Protein 3HRN (pdb70)

Solvent-accessible surface area: 6073 Å² total; per-residue (Å²): 130,117,56,146,108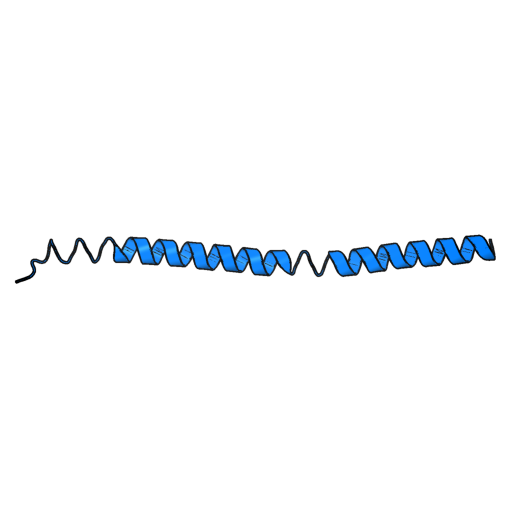,106,114,59,72,96,59,94,126,73,81,142,107,125,149,57,101,38,60,103,74,74,142,92,70,54,63,94,90,111,70,100,93,107,71,143,15,73,96,142,150,159,86,83,96,27,156,117,106,95,39,97,50,91,96,141,153,132,104

Radius of gyration: 27.37 Å; Cα contacts (8 Å, |Δi|>4): 2; chains: 1; bounding box: 18×12×90 Å

Foldseek 3Di:
DADVVNVVVVVVVVVVVVVVVVVVVVVVVVVVVVVVVVVVVVVVVCVVVVVVVVVVVVVVPPD

InterPro domains:
  IPR002048 EF-hand domain [PS50222] (750-785)
  IPR003915 Polycystic kidney disease type 2 protein [PR01433] (237-258)
  IPR003915 Polycystic kidney disease type 2 protein [PR01433] (308-327)
  IPR003915 Polycystic kidney disease type 2 protein [PR01433] (421-443)
  IPR003915 Polycystic kidney disease type 2 protein [PR01433] (476-498)
  IPR003915 Polycystic kidney disease type 2 protein [PR01433] (507-527)
  IPR003915 Polycystic kidney disease type 2 protein [PR01433] (552-577)
  IPR003915 Polycystic kidney disease type 2 protein [PR01433] (599-620)
  IPR003915 Polycystic kidney disease type 2 protein [PR01433] (660-681)
  IPR003915 Polycystic kidney disease type 2 protein [PR01433] (700-719)
  IPR003915 Polycystic kidney disease type 2 protein [PR01433] (845-863)
  IPR011992 EF-hand domain pair [SSF47473] (642-778)
  IPR013122 Polycystin cation channel, PKD1/PKD2 [PF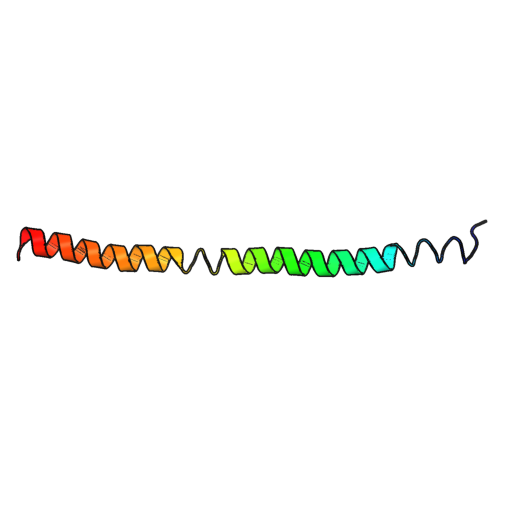08016] (464-687)
  IPR027359 Voltage-dependent channel domain superfamily [G3DSA:1.20.120.350] (435-584)
  IPR046791 Polycystin domain [PF20519] (269-463)
  IPR051223 Polycystin [PTHR10877] (206-785)

Structure (mmCIF, N/CA/C/O backbone):
data_3HRN
#
_entry.id   3HRN
#
_cell.length_a   43.642
_cell.length_b   43.642
_cell.length_c   200.351
_cell.angle_alpha   90.000
_cell.angle_beta   90.000
_cell.angle_gamma   120.000
#
_symmetry.space_group_name_H-M   'H 3 2'
#
loop_
_entity.id
_entity.type
_entity.pdbx_description
1 polymer 'Transient receptor potential (TRP) channel subfamily P member 2 (TRPP2)'
2 water water
#
loop_
_atom_site.group_PDB
_atom_site.id
_atom_site.type_symbol
_atom_site.label_atom_id
_atom_site.label_alt_id
_atom_site.label_comp_id
_atom_site.label_asym_id
_atom_site.label_entity_id
_atom_site.label_seq_id
_atom_site.pdbx_PDB_ins_code
_atom_site.Cartn_x
_atom_site.Cartn_y
_atom_site.Cartn_z
_atom_site.occupancy
_atom_site.B_iso_or_equiv
_atom_site.auth_seq_id
_atom_site.auth_comp_id
_atom_site.auth_asym_id
_atom_site.auth_atom_id
_atom_site.pdbx_PDB_model_num
ATOM 1 N N . GLY A 1 2 ? -2.578 29.437 11.661 1.00 42.39 833 GLY A N 1
ATOM 2 C CA . GLY A 1 2 ? -3.398 28.229 11.927 1.00 41.12 833 GLY A CA 1
ATOM 3 C C . GLY A 1 2 ? -4.022 27.619 10.673 1.00 41.77 833 GLY A C 1
ATOM 4 O O . GLY A 1 2 ? -5.168 27.956 10.312 1.00 37.28 833 GLY A O 1
ATOM 5 N N . VAL A 1 3 ? -3.267 26.742 10.003 1.00 26.59 834 VAL A N 1
ATOM 6 C CA . VAL A 1 3 ? -3.764 26.065 8.814 1.00 21.72 834 VAL A CA 1
ATOM 7 C C . VAL A 1 3 ? -3.835 24.568 9.084 1.00 18.51 834 VAL A C 1
ATOM 8 O O . VAL A 1 3 ? -2.852 23.952 9.494 1.00 27.27 834 VAL A O 1
ATOM 12 N N . SER A 1 4 ? -4.997 23.983 8.847 1.00 16.55 835 SER A N 1
ATOM 13 C CA . SER A 1 4 ? -5.210 22.561 9.094 1.00 20.32 835 SER A CA 1
ATOM 14 C C . SER A 1 4 ? -4.718 21.662 7.957 1.00 24.00 835 SER A C 1
ATOM 15 O O . SER A 1 4 ? -4.619 22.108 6.816 1.00 15.46 835 SER A O 1
ATOM 18 N N . TYR A 1 5 ? -4.426 20.392 8.244 1.00 23.06 836 TYR A N 1
ATOM 19 C CA . TYR A 1 5 ? -3.978 19.502 7.162 1.00 26.81 836 TYR A CA 1
ATOM 20 C C . TYR A 1 5 ? -5.013 19.397 6.056 1.00 24.68 836 TYR A C 1
ATOM 21 O O . TYR A 1 5 ? -4.673 19.403 4.873 1.00 25.77 836 TYR A O 1
ATOM 30 N N A GLU A 1 6 ? -6.274 19.289 6.441 0.50 23.62 837 GLU A N 1
ATOM 31 N N B GLU A 1 6 ? -6.293 19.285 6.422 0.50 22.89 837 GLU A N 1
ATOM 32 C CA A GLU A 1 6 ? -7.326 19.193 5.456 0.50 19.33 837 GLU A CA 1
ATOM 33 C CA B GLU A 1 6 ? -7.346 19.215 5.400 0.50 17.71 837 GLU A CA 1
ATOM 34 C C A GLU A 1 6 ? -7.364 20.430 4.544 0.50 13.66 837 GLU A C 1
ATOM 35 C C B GLU A 1 6 ? -7.276 20.439 4.499 0.50 12.32 837 GLU A C 1
ATOM 36 O O A GLU A 1 6 ? -7.613 20.303 3.344 0.50 18.26 837 GLU A O 1
ATOM 37 O O B GLU A 1 6 ? -7.359 20.311 3.282 0.50 16.66 837 GLU A O 1
ATOM 48 N N . GLU A 1 7 ? -7.104 21.619 5.098 1.00 17.31 838 GLU A N 1
ATOM 49 C CA . GLU A 1 7 ? -7.081 22.860 4.288 1.00 13.66 838 GLU A CA 1
ATOM 50 C C . GLU A 1 7 ? -5.932 22.743 3.314 1.00 15.53 838 GLU A C 1
ATOM 51 O O . GLU A 1 7 ? -6.056 23.025 2.130 1.00 16.10 838 GLU A O 1
ATOM 57 N N . PHE A 1 8 ? -4.798 22.337 3.855 1.00 14.27 839 PHE A N 1
ATOM 58 C CA . PHE A 1 8 ? -3.595 22.159 3.062 1.00 17.84 839 PHE A CA 1
ATOM 59 C C . PHE A 1 8 ? -3.740 21.086 1.994 1.00 16.06 839 PHE A C 1
ATOM 60 O O . PHE A 1 8 ? -3.384 21.308 0.830 1.00 15.02 839 PHE A O 1
ATOM 68 N N A GLN A 1 9 ? -4.272 19.922 2.386 0.50 17.55 840 GLN A N 1
ATOM 69 N N B GLN A 1 9 ? -4.231 19.915 2.371 0.50 18.07 840 GLN A N 1
ATOM 70 C CA A GLN A 1 9 ? -4.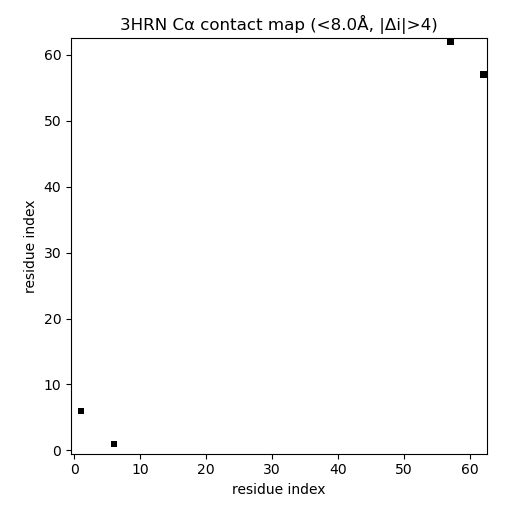457 18.782 1.472 0.50 15.29 840 GLN A CA 1
ATOM 71 C CA B GLN A 1 9 ? -4.352 18.830 1.409 0.50 15.44 840 GLN A CA 1
ATOM 72 C C A GLN A 1 9 ? -5.310 19.193 0.279 0.50 14.26 840 GLN A C 1
ATOM 73 C C B GLN A 1 9 ? -5.292 19.213 0.255 0.50 14.76 840 GLN A C 1
ATOM 74 O O A GLN A 1 9 ? -5.099 18.720 -0.847 0.50 12.93 840 GLN A O 1
ATOM 75 O O B GLN A 1 9 ? -5.116 18.730 -0.869 0.50 12.24 840 GLN A O 1
ATOM 86 N N . VAL A 1 10 ? -6.274 20.079 0.520 1.00 13.61 841 VAL A N 1
ATOM 87 C CA . VAL A 1 10 ? -7.122 20.544 -0.562 1.00 10.38 841 VAL A CA 1
ATOM 88 C C . VAL A 1 10 ? -6.263 21.264 -1.589 1.00 11.71 841 VAL A C 1
ATOM 89 O O . VAL A 1 10 ? -6.458 21.104 -2.809 1.00 9.91 841 VAL A O 1
ATOM 93 N N . LEU A 1 11 ? -5.304 22.059 -1.125 1.00 11.55 842 LEU A N 1
ATOM 94 C CA . LEU A 1 11 ? -4.488 22.772 -2.086 1.00 13.45 842 LEU A CA 1
ATOM 95 C C . LEU A 1 11 ? -3.543 21.798 -2.777 1.00 11.93 842 LEU A C 1
ATOM 96 O O . LEU A 1 11 ? -3.302 21.940 -3.951 1.00 10.89 842 LEU A O 1
ATOM 101 N N . VAL A 1 12 ? -3.026 20.803 -2.056 1.00 10.61 843 VAL A N 1
ATOM 102 C CA . VAL A 1 12 ? -2.141 19.798 -2.678 1.00 10.39 843 VAL A CA 1
ATOM 103 C C . VAL A 1 12 ? -2.871 19.028 -3.823 1.00 11.89 843 VAL A C 1
ATOM 104 O O . VAL A 1 12 ? -2.285 18.794 -4.888 1.00 15.01 843 VAL A O 1
ATOM 108 N N A ARG A 1 13 ? -4.129 18.642 -3.602 0.50 8.19 844 ARG A N 1
ATOM 109 N N B ARG A 1 13 ? -4.129 18.638 -3.597 0.50 8.52 844 ARG A N 1
ATOM 110 C CA A ARG A 1 13 ? -4.872 17.938 -4.636 0.50 7.72 844 ARG A CA 1
ATOM 111 C CA B ARG A 1 13 ? -4.889 17.926 -4.625 0.50 8.42 844 ARG A CA 1
ATOM 112 C C A ARG A 1 13 ? -5.108 18.796 -5.874 0.50 5.61 844 ARG A C 1
ATOM 113 C C B ARG A 1 13 ? -5.128 18.789 -5.867 0.50 6.06 844 ARG A C 1
ATOM 114 O O A ARG A 1 13 ? -5.048 18.297 -7.007 0.50 11.09 844 ARG A O 1
ATOM 115 O O B ARG A 1 13 ? -5.111 18.279 -6.995 0.50 12.49 844 ARG A O 1
ATOM 130 N N . ARG A 1 14 ? -5.345 20.094 -5.681 1.00 11.19 845 ARG A N 1
ATOM 131 C CA . ARG A 1 14 ? -5.529 21.012 -6.822 1.00 12.46 845 ARG A CA 1
ATOM 132 C C . ARG A 1 14 ? -4.197 21.068 -7.578 1.00 10.73 845 ARG A C 1
ATOM 133 O O . ARG A 1 14 ? -4.153 20.975 -8.795 1.00 7.07 845 ARG A O 1
ATOM 141 N N . VAL A 1 15 ? -3.109 21.259 -6.843 1.00 13.38 846 VAL A N 1
ATOM 142 C CA . VAL A 1 15 ? -1.793 21.291 -7.492 1.00 13.77 846 VAL A CA 1
ATOM 143 C C . VAL A 1 15 ? -1.496 19.967 -8.222 1.00 15.47 846 VAL A C 1
ATOM 144 O O . VAL A 1 15 ? -0.943 19.968 -9.308 1.00 10.65 846 VAL A O 1
ATOM 148 N N . ASP A 1 16 ? -1.875 18.834 -7.649 1.00 12.13 847 ASP A N 1
ATOM 149 C CA . ASP A 1 16 ? -1.668 17.557 -8.335 1.00 13.31 847 ASP A CA 1
ATOM 150 C C . ASP A 1 16 ? -2.393 17.523 -9.693 1.00 10.94 847 ASP A C 1
ATOM 151 O O . ASP A 1 16 ? -1.826 17.094 -10.707 1.00 12.49 847 ASP A O 1
ATOM 156 N N . ARG A 1 17 ? -3.652 17.956 -9.729 1.00 10.76 848 ARG A N 1
ATOM 157 C CA . ARG A 1 17 ? -4.397 17.963 -10.998 1.00 15.93 848 ARG A CA 1
ATOM 158 C C . ARG A 1 17 ? -3.804 18.989 -11.983 1.00 10.96 848 ARG A C 1
ATOM 159 O O . ARG A 1 17 ? -3.750 18.765 -13.204 1.00 11.94 848 ARG A O 1
ATOM 167 N N . MET A 1 18 ? -3.340 20.112 -11.469 1.00 9.96 849 MET A N 1
ATOM 168 C CA . MET A 1 18 ? -2.752 21.092 -12.363 1.00 13.01 849 MET A CA 1
ATOM 169 C C . MET A 1 18 ? -1.476 20.544 -12.985 1.00 14.95 849 MET A C 1
ATOM 170 O O . MET A 1 18 ? -1.222 20.761 -14.171 1.00 16.56 849 MET A O 1
ATOM 175 N N . GLU A 1 19 ? -0.671 19.853 -12.188 1.00 15.57 850 GLU A N 1
ATOM 176 C CA . GLU A 1 19 ? 0.577 19.263 -12.690 1.00 15.29 850 GLU A CA 1
ATOM 177 C C . GLU A 1 19 ? 0.233 18.272 -13.794 1.00 20.85 850 GLU A C 1
ATOM 178 O O . GLU A 1 19 ? 0.928 18.195 -14.800 1.00 17.08 850 GLU A O 1
ATOM 184 N N . HIS A 1 20 ? -0.833 17.503 -13.616 1.00 19.99 851 HIS A N 1
ATOM 185 C CA . HIS A 1 20 ? -1.236 16.554 -14.663 1.00 22.32 851 HIS A CA 1
ATOM 186 C C . HIS A 1 20 ? -1.716 17.327 -15.934 1.00 22.19 851 HIS A C 1
ATOM 187 O O . HIS A 1 20 ? -1.418 16.926 -17.065 1.00 20.42 851 HIS A O 1
ATOM 194 N N . SER A 1 21 ? -2.452 18.426 -15.769 1.00 20.50 852 SER A N 1
ATOM 195 C CA . SER A 1 21 ? -2.891 19.202 -16.934 1.00 19.65 852 SER A CA 1
ATOM 196 C C . SER A 1 21 ? -1.673 19.753 -17.666 1.00 18.69 852 SER A C 1
ATOM 197 O O . SER A 1 21 ? -1.638 19.732 -18.885 1.00 21.77 852 SER A O 1
ATOM 200 N N . ILE A 1 22 ? -0.696 20.274 -16.921 1.00 16.44 853 ILE A N 1
ATOM 201 C CA . ILE A 1 22 ? 0.523 20.843 -17.538 1.00 22.88 853 ILE A CA 1
ATOM 202 C C . ILE A 1 22 ? 1.287 19.778 -18.320 1.00 26.15 853 ILE A C 1
ATOM 203 O O . ILE A 1 22 ? 1.852 20.062 -19.378 1.00 26.26 853 ILE A O 1
ATOM 208 N N . GLY A 1 23 ? 1.290 18.546 -17.823 1.00 24.72 854 GLY A N 1
ATOM 209 C CA . GLY A 1 23 ? 1.974 17.482 -18.557 1.00 25.63 854 GLY A CA 1
ATOM 210 C C . GLY A 1 23 ? 1.295 17.270 -19.903 1.00 25.28 854 GLY A C 1
ATOM 211 O O . GLY A 1 23 ? 1.957 17.216 -20.946 1.00 28.74 854 GLY A O 1
ATOM 212 N N . SER A 1 24 ? -0.030 17.164 -19.876 1.00 22.70 855 SER A N 1
ATOM 213 C CA . SER A 1 24 ? -0.835 16.970 -21.082 1.00 27.37 855 SER A CA 1
ATOM 214 C C . SER A 1 24 ? -0.684 18.123 -22.080 1.00 28.64 855 SER A C 1
ATOM 215 O O . SER A 1 24 ? -0.566 17.897 -23.285 1.00 24.99 855 SER A O 1
ATOM 218 N N . ILE A 1 25 ? -0.696 19.349 -21.565 1.00 17.85 856 ILE A N 1
ATOM 2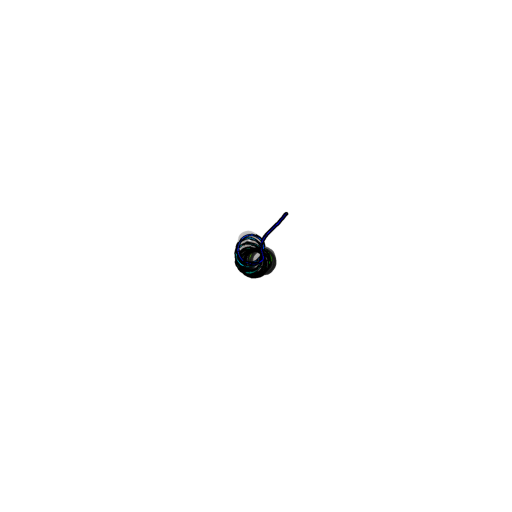19 C CA . ILE A 1 25 ? -0.549 20.536 -22.399 1.00 19.32 856 ILE A CA 1
ATOM 220 C C . ILE A 1 25 ? 0.807 20.545 -23.088 1.00 23.37 856 ILE A C 1
ATOM 221 O O . ILE A 1 25 ? 0.900 20.826 -24.282 1.00 23.62 856 ILE A O 1
ATOM 226 N N . VAL A 1 26 ? 1.867 20.284 -22.332 1.00 23.50 857 VAL A N 1
ATOM 227 C CA . VAL A 1 26 ? 3.210 20.243 -22.929 1.00 29.92 857 VAL A CA 1
ATOM 228 C C . VAL A 1 26 ? 3.282 19.205 -24.061 1.00 30.67 857 VAL A C 1
ATOM 229 O O . VAL A 1 26 ? 3.873 19.463 -25.121 1.00 32.06 857 VAL A O 1
ATOM 233 N N . SER A 1 27 ? 2.678 18.035 -23.844 1.00 32.80 858 SER A N 1
ATOM 234 C CA . SER A 1 27 ? 2.669 16.983 -24.867 1.00 35.98 858 SER A CA 1
ATOM 235 C C . SER A 1 27 ? 1.902 17.426 -26.105 1.00 39.97 858 SER A C 1
ATOM 236 O O . SER A 1 27 ? 2.288 17.112 -27.247 1.00 39.17 858 SER A O 1
ATOM 239 N N . LYS A 1 28 ? 0.815 18.159 -25.878 1.00 27.96 859 LYS A N 1
ATOM 240 C CA . LYS A 1 28 ? -0.022 18.633 -26.970 1.00 31.98 859 LYS A CA 1
ATOM 241 C C . LYS A 1 28 ? 0.671 19.720 -27.792 1.00 33.58 859 LYS A C 1
ATOM 242 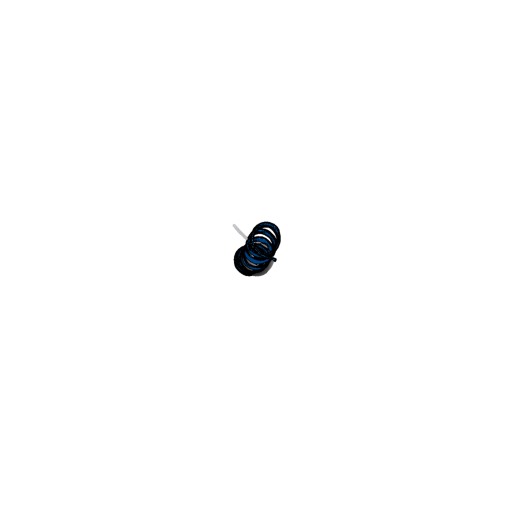O O . LYS A 1 28 ? 0.666 19.669 -29.026 1.00 31.53 859 LYS A O 1
ATOM 248 N N . ILE A 1 29 ? 1.282 20.694 -27.125 1.00 27.54 860 ILE A N 1
ATOM 249 C CA . ILE A 1 29 ? 1.946 21.774 -27.855 1.00 34.56 860 ILE A CA 1
ATOM 250 C C . ILE A 1 29 ? 3.120 21.207 -28.632 1.00 38.95 860 ILE A C 1
ATOM 251 O O . ILE A 1 29 ? 3.359 21.597 -29.778 1.00 38.47 860 ILE A O 1
ATOM 256 N N . ASP A 1 30 ? 3.842 20.274 -28.017 1.00 37.01 861 ASP A N 1
ATOM 257 C CA . ASP A 1 30 ? 4.994 19.650 -28.651 1.00 39.78 861 ASP A CA 1
ATOM 258 C C . ASP A 1 30 ? 4.612 18.864 -29.899 1.00 38.58 861 ASP A C 1
ATOM 259 O O . ASP A 1 30 ? 5.339 18.889 -30.890 1.00 38.30 861 ASP A O 1
ATOM 264 N N . ALA A 1 31 ? 3.480 18.167 -29.846 1.00 36.55 862 ALA A N 1
ATOM 265 C CA . ALA A 1 31 ? 2.987 17.390 -30.976 1.00 36.92 862 ALA A CA 1
ATOM 266 C C . ALA A 1 31 ? 2.567 18.316 -32.115 1.00 42.60 862 ALA A C 1
ATOM 267 O O . ALA A 1 31 ? 2.645 17.939 -33.289 1.00 43.16 862 ALA A O 1
ATOM 269 N N . VAL A 1 32 ? 2.094 19.510 -31.764 1.00 38.97 863 VAL A N 1
ATOM 270 C CA . VAL A 1 32 ? 1.676 20.489 -32.761 1.00 40.60 863 VAL A CA 1
ATOM 271 C C . VAL A 1 32 ? 2.923 20.932 -33.513 1.00 39.56 863 VAL A C 1
ATOM 272 O O . VAL A 1 32 ? 2.942 20.960 -34.737 1.00 41.29 863 VAL A O 1
ATOM 276 N N . ILE A 1 33 ? 3.965 21.261 -32.761 1.00 43.07 864 ILE A N 1
ATOM 277 C CA . ILE A 1 33 ? 5.231 21.705 -33.326 1.00 43.94 864 ILE A CA 1
ATOM 278 C C . ILE A 1 33 ? 5.917 20.630 -34.175 1.00 45.90 864 ILE A C 1
ATOM 279 O O . ILE A 1 33 ? 6.503 20.948 -35.209 1.00 49.15 864 ILE A O 1
ATOM 284 N N . VAL A 1 34 ? 5.854 19.362 -33.769 1.00 40.34 865 VAL A N 1
ATOM 285 C CA . VAL A 1 34 ? 6.501 18.343 -34.592 1.00 45.64 865 VAL A CA 1
ATOM 286 C C . VAL A 1 34 ? 5.695 18.081 -35.859 1.00 45.95 865 VAL A C 1
ATOM 287 O O . VAL A 1 34 ? 6.257 17.782 -36.909 1.00 50.97 865 VAL A O 1
ATOM 291 N N . LYS A 1 35 ? 4.376 18.198 -35.759 1.00 43.21 866 LYS A N 1
ATOM 292 C CA . LYS A 1 35 ? 3.503 17.979 -36.904 1.00 41.77 866 LYS A CA 1
ATOM 293 C C . LYS A 1 35 ? 3.613 19.108 -37.920 1.00 40.09 866 LYS A C 1
ATOM 294 O O . LYS A 1 35 ? 3.538 18.871 -39.128 1.00 44.40 866 LYS A O 1
ATOM 300 N N . LEU A 1 36 ? 3.778 20.333 -37.436 1.00 40.21 867 LEU A N 1
ATOM 301 C CA . LEU A 1 36 ? 3.903 21.481 -38.327 1.00 45.49 867 LEU A CA 1
ATOM 302 C C . LEU A 1 36 ? 5.198 21.412 -39.139 1.00 47.17 867 LEU A C 1
ATOM 303 O O . LEU A 1 36 ? 5.289 21.963 -40.245 1.00 41.57 867 LEU A O 1
ATOM 308 N N . GLU A 1 37 ? 6.204 20.735 -38.600 1.00 42.84 868 GLU A N 1
ATOM 309 C CA . GLU A 1 37 ? 7.457 20.616 -39.325 1.00 44.76 868 GLU A CA 1
ATOM 310 C C . GLU A 1 37 ? 7.406 19.443 -40.291 1.00 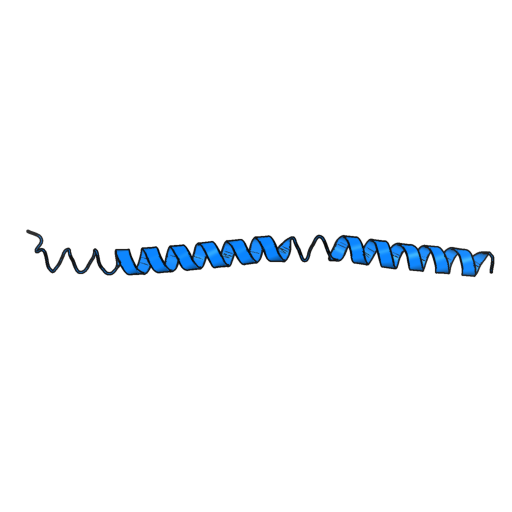42.38 868 GLU A C 1
ATOM 311 O O . GLU A 1 37 ? 8.101 19.434 -41.301 1.00 45.97 868 GLU A O 1
ATOM 317 N N A ILE A 1 38 ? 6.588 18.448 -39.978 0.50 40.52 869 ILE A N 1
ATOM 318 N N B ILE A 1 38 ? 6.587 18.449 -39.978 0.50 40.26 869 ILE A N 1
ATOM 319 C CA A ILE A 1 38 ? 6.447 17.314 -40.877 0.50 42.86 869 ILE A CA 1
ATOM 320 C CA B ILE A 1 38 ? 6.438 17.312 -40.876 0.50 42.36 869 ILE A CA 1
ATOM 321 C C A ILE A 1 38 ? 5.697 17.857 -42.097 0.50 43.31 869 ILE A C 1
ATOM 322 C C B ILE A 1 38 ? 5.692 17.852 -42.096 0.50 43.08 869 ILE A C 1
ATOM 323 O O A ILE A 1 38 ? 5.975 17.480 -43.236 0.50 40.78 869 ILE A O 1
ATOM 324 O O B ILE A 1 38 ? 5.961 17.463 -43.230 0.50 40.84 869 ILE A O 1
ATOM 333 N N . MET A 1 39 ? 4.767 18.772 -41.838 1.00 41.74 870 MET A N 1
ATOM 334 C CA . MET A 1 39 ? 3.961 19.388 -42.883 1.00 40.50 870 MET A CA 1
ATOM 335 C C . MET A 1 39 ? 4.784 20.333 -43.761 1.00 35.75 870 MET A C 1
ATOM 336 O O . MET A 1 39 ? 4.647 20.335 -44.983 1.00 29.83 870 MET A O 1
ATOM 341 N N . GLU A 1 40 ? 5.636 21.132 -43.137 1.00 34.57 871 GLU A N 1
ATOM 342 C CA . GLU A 1 40 ? 6.512 22.061 -43.837 1.00 39.88 871 GLU A CA 1
ATOM 343 C C . GLU A 1 40 ? 7.512 21.337 -44.758 1.00 38.26 871 GLU A C 1
ATOM 344 O O . GLU A 1 40 ? 7.791 21.784 -45.870 1.00 35.73 871 GLU A O 1
ATOM 350 N N A ARG A 1 41 ? 8.046 20.223 -44.280 0.50 37.22 872 ARG A N 1
ATOM 351 N N B ARG A 1 41 ? 8.063 20.221 -44.290 0.50 37.94 872 ARG A N 1
ATOM 352 C CA A ARG A 1 41 ? 8.992 19.441 -45.056 0.50 36.97 872 ARG A CA 1
ATOM 353 C CA B ARG A 1 41 ? 9.023 19.479 -45.108 0.50 38.10 872 ARG A CA 1
ATOM 354 C C A ARG A 1 41 ? 8.278 18.828 -46.258 0.50 34.72 872 ARG A C 1
ATOM 355 C C B ARG A 1 41 ? 8.298 18.782 -46.264 0.50 35.44 872 ARG A C 1
ATOM 356 O O A ARG A 1 41 ? 8.786 18.845 -47.388 0.50 31.84 872 ARG A O 1
ATOM 357 O O B ARG A 1 41 ? 8.830 18.690 -47.376 0.50 33.17 872 ARG A O 1
ATOM 372 N N . ALA A 1 42 ? 7.083 18.309 -46.004 1.00 27.89 873 ALA A N 1
ATOM 373 C CA . ALA A 1 42 ? 6.297 17.659 -47.039 1.00 28.52 873 ALA A CA 1
ATOM 374 C C . ALA A 1 42 ? 5.921 18.655 -48.130 1.00 33.37 873 ALA A C 1
ATOM 375 O O . ALA A 1 42 ? 5.820 18.293 -49.313 1.00 26.12 873 ALA A O 1
ATOM 377 N N . LYS A 1 43 ? 5.740 19.908 -47.721 1.00 25.45 874 LYS A N 1
ATOM 378 C CA . LYS A 1 43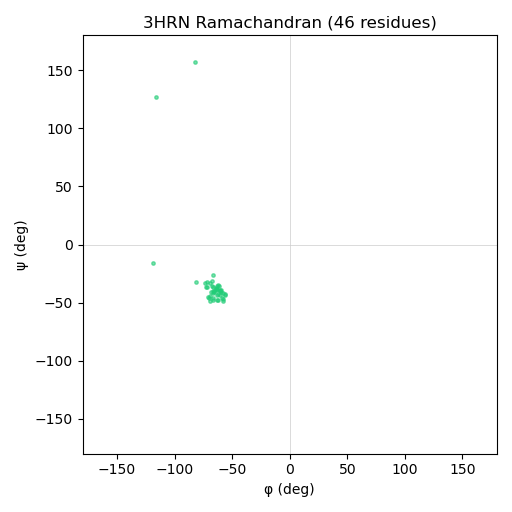 ? 5.351 20.979 -48.628 1.00 30.38 874 LYS A CA 1
ATOM 379 C C . LYS A 1 43 ? 6.446 21.393 -49.587 1.00 28.13 874 LYS A C 1
ATOM 380 O O . LYS A 1 43 ? 6.194 21.605 -50.774 1.00 20.32 874 LYS A O 1
ATOM 386 N N . LEU A 1 44 ? 7.657 21.551 -49.064 1.00 31.03 875 LEU A N 1
ATOM 387 C CA . LEU A 1 44 ? 8.783 21.951 -49.899 1.00 30.62 875 LEU A CA 1
ATOM 388 C C . LEU A 1 44 ? 9.075 20.880 -50.925 1.00 31.25 875 LEU A C 1
ATOM 389 O O . LEU A 1 44 ? 9.419 21.184 -52.075 1.00 30.40 875 LEU A O 1
ATOM 394 N N . LYS A 1 45 ? 8.944 19.625 -50.514 1.00 22.60 876 LYS A N 1
ATOM 395 C CA . LYS A 1 45 ? 9.192 18.521 -51.430 1.00 32.22 876 LYS A CA 1
ATOM 396 C C . LYS A 1 45 ? 8.133 18.532 -52.518 1.00 22.40 876 LYS A C 1
ATOM 397 O O . LYS A 1 45 ? 8.444 18.390 -53.688 1.00 22.38 876 LYS A O 1
ATOM 403 N N . ARG A 1 46 ? 6.880 18.697 -52.127 1.00 19.37 877 ARG A N 1
ATOM 404 C CA . ARG A 1 46 ? 5.781 18.735 -53.092 1.00 19.38 877 ARG A CA 1
ATOM 405 C C . ARG A 1 46 ? 5.972 19.856 -54.133 1.00 18.25 877 ARG A C 1
ATOM 406 O O . ARG A 1 46 ? 5.796 19.637 -55.337 1.00 13.67 877 ARG A O 1
ATOM 414 N N . ARG A 1 47 ? 6.305 21.062 -53.681 1.00 13.36 878 ARG A N 1
ATOM 415 C CA . ARG A 1 47 ? 6.532 22.148 -54.633 1.00 14.21 878 ARG A CA 1
ATOM 416 C C . ARG A 1 47 ? 7.723 21.855 -55.582 1.00 13.91 878 ARG A C 1
ATOM 417 O O . ARG A 1 47 ? 7.697 22.233 -56.742 1.00 14.55 878 ARG A O 1
ATOM 425 N N . GLU A 1 48 ? 8.759 21.192 -55.089 1.00 16.80 879 GLU A N 1
ATOM 426 C CA . GLU A 1 48 ? 9.891 20.868 -55.943 1.00 11.38 879 GLU A CA 1
ATOM 427 C C . GLU A 1 48 ? 9.465 19.800 -56.972 1.00 14.18 879 GLU A C 1
ATOM 428 O O . GLU A 1 48 ? 9.731 19.937 -58.177 1.00 17.67 879 GLU A O 1
ATOM 434 N N . VAL A 1 49 ? 8.817 18.739 -56.519 1.00 15.80 880 VAL A N 1
ATOM 435 C CA . VAL A 1 49 ? 8.353 17.693 -57.458 1.00 15.02 880 VAL A CA 1
ATOM 436 C C . VAL A 1 49 ? 7.435 18.278 -58.559 1.00 10.05 880 VAL A C 1
ATOM 437 O O . VAL A 1 49 ? 7.531 17.935 -59.742 1.00 11.48 880 VAL A O 1
ATOM 441 N N . LEU A 1 50 ? 6.519 19.159 -58.176 1.00 11.84 881 LEU A N 1
ATOM 442 C CA . LEU A 1 50 ? 5.624 19.761 -59.173 1.00 9.34 881 LEU A CA 1
ATOM 443 C C . LEU A 1 50 ? 6.454 20.741 -59.994 1.00 12.83 881 LEU A C 1
ATOM 444 O O . LEU A 1 50 ? 6.233 20.922 -61.204 1.00 11.28 881 LEU A O 1
ATOM 449 N N . GLY A 1 51 ? 7.439 21.356 -59.357 1.00 11.53 882 GLY A N 1
ATOM 450 C CA . GLY A 1 51 ? 8.281 22.267 -60.122 1.00 18.28 882 GLY A CA 1
ATOM 451 C C . GLY A 1 51 ? 8.981 21.514 -61.257 1.00 17.09 882 GLY A C 1
ATOM 452 O O . GLY A 1 51 ? 9.101 22.017 -62.367 1.00 12.36 882 GLY A O 1
ATOM 453 N N . ARG A 1 52 ? 9.427 20.289 -60.991 1.00 14.58 883 ARG A N 1
ATOM 454 C CA . ARG A 1 52 ? 10.128 19.506 -62.015 1.00 11.43 883 ARG A CA 1
ATOM 455 C C . ARG A 1 52 ? 9.193 19.065 -63.136 1.00 11.45 883 ARG A C 1
ATOM 456 O O . ARG A 1 52 ? 9.604 18.996 -64.284 1.00 12.08 883 ARG A O 1
ATOM 464 N N . LEU A 1 53 ? 7.928 18.801 -62.818 1.00 12.36 884 LEU A N 1
ATOM 465 C CA . LEU A 1 53 ? 6.989 18.454 -63.879 1.00 12.62 884 LEU A CA 1
ATOM 466 C C . LEU A 1 53 ? 6.773 19.677 -64.788 1.00 11.81 884 LEU A C 1
ATOM 467 O O . LEU A 1 53 ? 6.741 19.539 -66.009 1.00 8.26 884 LEU A O 1
ATOM 472 N N . LEU A 1 54 ? 6.646 20.872 -64.191 1.00 13.31 885 LEU A N 1
ATOM 473 C CA . LEU A 1 54 ? 6.442 22.102 -64.964 1.00 15.22 885 LEU A CA 1
ATOM 474 C C . LEU A 1 54 ? 7.661 22.412 -65.884 1.00 11.76 885 LEU A C 1
ATOM 475 O O . LEU A 1 54 ? 7.487 22.935 -66.993 1.00 13.74 885 LEU A O 1
ATOM 480 N N . ASP A 1 55 ? 8.872 22.101 -65.404 1.00 12.36 886 ASP A N 1
ATOM 481 C CA . ASP A 1 55 ? 10.125 22.267 -66.176 1.00 9.10 886 ASP A CA 1
ATOM 482 C C . ASP A 1 55 ? 9.939 21.386 -67.414 1.00 11.99 886 ASP A C 1
ATOM 483 O O . ASP A 1 55 ? 10.344 21.731 -68.533 1.00 14.14 886 ASP A O 1
ATOM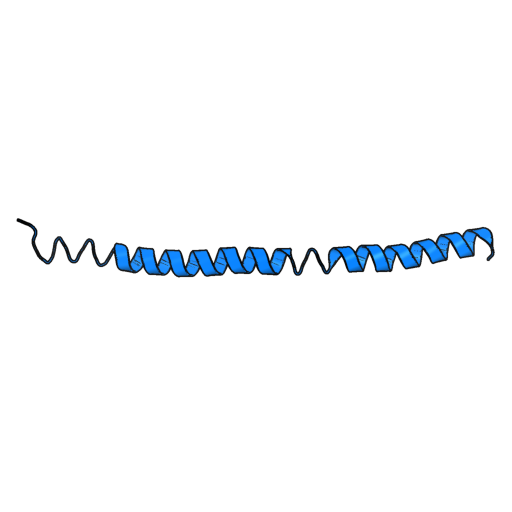 488 N N . GLY A 1 56 ? 9.365 20.207 -67.193 1.00 11.35 887 GLY A N 1
ATOM 489 C CA . GLY A 1 56 ? 9.134 19.275 -68.307 1.00 13.30 887 GLY A CA 1
ATOM 490 C C . GLY A 1 56 ? 8.113 19.768 -69.328 1.00 15.47 887 GLY A C 1
ATOM 491 O O . GLY A 1 56 ? 8.243 19.512 -70.524 1.00 13.75 887 GLY A O 1
ATOM 492 N N . VAL A 1 57 ? 7.074 20.456 -68.857 1.00 13.63 888 VAL A N 1
ATOM 493 C CA . VAL A 1 57 ? 6.059 21.013 -69.754 1.00 15.12 888 VAL A CA 1
ATOM 494 C C . VAL A 1 57 ? 6.686 22.156 -70.570 1.00 13.90 888 VAL A C 1
ATOM 495 O O . VAL A 1 57 ? 6.502 22.243 -71.801 1.00 10.48 888 VAL A O 1
ATOM 499 N N . ALA A 1 58 ? 7.452 23.007 -69.898 1.00 10.13 889 ALA A N 1
ATOM 500 C CA . ALA A 1 58 ? 8.140 24.094 -70.602 1.00 13.75 889 ALA A CA 1
ATOM 501 C C . ALA A 1 58 ? 9.056 23.506 -71.710 1.00 15.09 889 ALA A C 1
ATOM 502 O O . ALA A 1 58 ? 9.037 23.965 -72.838 1.00 11.64 889 ALA A O 1
ATOM 504 N N . GLU A 1 59 ? 9.871 22.503 -71.384 1.00 14.52 890 GLU A N 1
ATOM 505 C CA . GLU A 1 59 ? 10.772 21.915 -72.395 1.00 16.20 890 GLU A CA 1
ATOM 506 C C . GLU A 1 59 ? 10.028 21.284 -73.561 1.00 13.71 890 GLU A C 1
ATOM 507 O O . GLU A 1 59 ? 10.389 21.471 -74.729 1.00 15.38 890 GLU A O 1
ATOM 513 N N . ASP A 1 60 ? 8.956 20.555 -73.267 1.00 14.13 891 ASP A N 1
ATOM 514 C CA . ASP A 1 60 ? 8.191 19.946 -74.345 1.00 12.23 891 ASP A CA 1
ATOM 515 C C . ASP A 1 60 ? 7.465 21.003 -75.194 1.00 20.02 891 ASP A C 1
ATOM 516 O O . ASP A 1 60 ? 7.438 20.928 -76.413 1.00 16.88 891 ASP A O 1
ATOM 521 N N . GLU A 1 61 ? 6.897 22.007 -74.552 1.00 18.68 892 GLU A N 1
ATOM 522 C CA . GLU A 1 61 ? 6.195 23.036 -75.304 1.00 17.67 892 GLU A CA 1
ATOM 523 C C . GLU A 1 61 ? 7.108 23.673 -76.358 1.00 23.19 892 GLU A C 1
ATOM 524 O O . GLU A 1 61 ? 6.701 23.892 -77.512 1.00 20.00 892 GLU A O 1
ATOM 530 N N . ARG A 1 62 ? 8.346 23.956 -75.977 1.00 19.24 893 ARG A N 1
ATOM 531 C CA . ARG A 1 62 ? 9.307 24.569 -76.901 1.00 20.53 893 ARG A CA 1
ATOM 532 C C . ARG A 1 62 ? 10.030 23.656 -77.892 1.00 25.45 893 ARG A C 1
ATOM 533 O O . ARG A 1 62 ? 10.324 24.075 -79.006 1.00 28.11 893 ARG A O 1
ATOM 541 N N . LEU A 1 63 ? 10.292 22.410 -77.514 1.00 20.12 894 LEU A N 1
ATOM 542 C CA . LEU A 1 63 ? 11.058 21.481 -78.371 1.00 25.67 894 LEU A CA 1
ATOM 543 C C . LEU A 1 63 ? 10.339 20.204 -78.826 1.00 30.68 894 LEU A C 1
ATOM 544 O O . LEU A 1 63 ? 10.789 19.524 -79.754 1.00 28.19 894 LEU A O 1
ATOM 549 N N . GLY A 1 64 ? 9.231 19.867 -78.179 1.00 22.43 895 GLY A N 1
ATOM 550 C CA . GLY A 1 64 ? 8.511 18.661 -78.558 1.00 26.33 895 GLY A CA 1
ATOM 551 C C . GLY A 1 64 ? 8.068 18.673 -80.012 1.00 32.29 895 GLY A C 1
ATOM 552 O O . GLY A 1 64 ? 8.224 19.721 -80.674 1.00 33.40 895 GLY A O 1
#

GO terms:
  GO:0036064 ciliary basal body (C, IDA)
  GO:0005783 endoplasmic reticulum (C, IDA)
  GO:0005929 cilium (C, IDA)
  GO:0044782 cilium organization (P, IMP)
  GO:0005262 calcium channel activity (F, IDA)
  GO:0005267 potassium channel activity (F, IDA)
  GO:0005509 calcium ion binding (F, IDA)
  GO:0005886 plasma membrane (C, IDA)
  GO:0042803 protein homodimerization activity (F, IDA)
  GO:0034703 cation channel complex (C, IDA)
  GO:0051262 protein tetramerization (P, IDA)
  GO:0051289 protein homotetramerization (P, IDA)
  GO:0051290 protein heterotetramerization (P, IDA)
  GO:0071805 potassium ion transmembrane transport (P, IDA)
  GO:0007166 cell surface receptor signaling pathway (P, IDA)
  GO:0005789 endoplasmic reticulum membrane (C, EXP)
  GO:0005886 plasma membrane (C, EXP)
  GO:0016323 basolateral plasma membrane (C, EXP)
  GO:0030659 cytoplasmic vesicle membrane (C, EXP)
  GO:0005248 voltage-gated sodium channel activity (F, IMP)

Organism: Homo sapiens (NCBI:txid9606)

B-factor: mean 28.01, std 14.26, range [5.61, 79.05]

Sequence (63 aa):
GVSYEEEFQQVLVRRRVDRMEHSIGSIVSKIDAVIVKLEIIMERRAKLKRREVLGRLLDGVAEDERLG

CATH classification: 1.20.5.340

Secondary structure (DSSP, 8-state):
---HHHHHHHHHHHHHHHHHHHHHHHHHHHHHHHHHHHHHHHHHHHHHHHHHHHHHHHHHHH-